Protein AF-A0A853GWC0-F1 (afdb_monomer_lite)

pLDDT: mean 83.17, std 11.08, range [43.78, 93.62]

Radius of gyration: 13.63 Å; chains: 1; bounding box: 32×36×35 Å

Foldse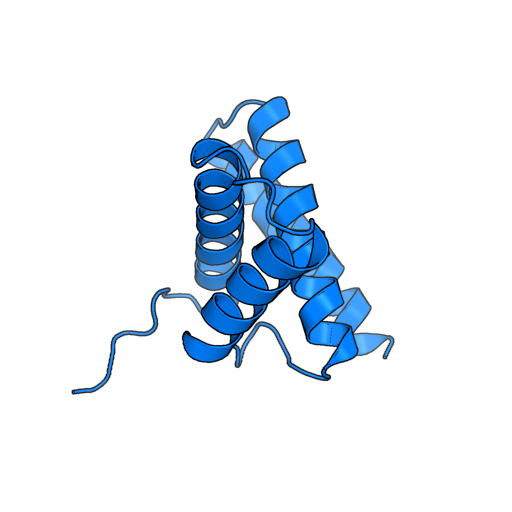ek 3Di:
DVVLVVVLVVLLVVQLVVCVVVVHDPVLSVLLSVLSSVLSVVCVVVVHHLQPDAPVSLVVVLVVVCPVVPPPPDDPVSSVSSSVSSQSSSCVRNVDPPPPPPD

Secondary structure (DSSP, 8-state):
-HHHHHHHHHHHHHHHHHHHHTT--HHHHHHHHHHHHHHHHHHHTTT--GGG--HHHHHHHHHHHHHHTTT----HHHHHHHHHHHHHHHHHHHSSSS-----

Structure (mmCIF, N/CA/C/O backbone):
data_AF-A0A853GWC0-F1
#
_entry.id   AF-A0A853GWC0-F1
#
loop_
_atom_site.group_PDB
_atom_site.id
_atom_site.type_symbol
_atom_site.label_atom_id
_atom_site.label_alt_id
_atom_site.label_comp_id
_atom_site.label_asym_id
_atom_site.label_entity_id
_atom_site.label_seq_id
_atom_site.pdbx_PDB_ins_code
_atom_site.Cartn_x
_atom_site.Cartn_y
_atom_site.Cartn_z
_atom_site.occupancy
_atom_site.B_iso_or_equiv
_atom_site.auth_seq_id
_atom_site.auth_comp_id
_atom_site.auth_asym_id
_atom_site.auth_atom_id
_atom_site.pdbx_PDB_model_num
ATOM 1 N N . MET A 1 1 ? -14.930 13.874 -0.442 1.00 60.16 1 MET A N 1
ATOM 2 C CA . MET A 1 1 ? -13.707 13.140 -0.840 1.00 60.16 1 MET A CA 1
ATOM 3 C C . MET A 1 1 ? -12.572 13.346 0.161 1.00 60.16 1 MET A C 1
ATOM 5 O O . MET A 1 1 ? -11.946 12.353 0.500 1.00 60.16 1 MET A O 1
ATOM 9 N N . GLU A 1 2 ? -12.401 14.544 0.738 1.00 70.31 2 GLU A N 1
ATOM 10 C CA . GLU A 1 2 ? -11.347 14.873 1.728 1.00 70.31 2 GLU A CA 1
ATOM 11 C C . GLU A 1 2 ? -11.085 13.835 2.834 1.00 70.31 2 GLU A C 1
ATOM 13 O O . GLU A 1 2 ? -9.935 13.491 3.090 1.00 70.31 2 GLU A O 1
ATOM 18 N N . ARG A 1 3 ? -12.122 13.270 3.475 1.00 75.38 3 ARG A N 1
ATOM 19 C CA . ARG A 1 3 ? -11.914 12.281 4.556 1.00 75.38 3 ARG A CA 1
ATOM 20 C C . ARG A 1 3 ? -11.199 11.004 4.099 1.00 75.38 3 ARG A C 1
ATOM 22 O O . ARG A 1 3 ? -10.427 10.437 4.870 1.00 75.38 3 ARG A O 1
ATOM 29 N N . LEU A 1 4 ? -11.445 10.546 2.871 1.00 76.75 4 LEU A N 1
ATOM 30 C CA . LEU A 1 4 ? -10.804 9.340 2.334 1.00 76.75 4 LEU A CA 1
ATOM 31 C C . LEU A 1 4 ? -9.350 9.612 1.938 1.00 76.75 4 LEU A C 1
ATOM 33 O O . LEU A 1 4 ? -8.503 8.743 2.114 1.00 76.75 4 LEU A O 1
ATOM 37 N N . GLU A 1 5 ? -9.052 10.819 1.459 1.00 77.38 5 GLU A N 1
ATOM 38 C CA . GLU A 1 5 ? -7.691 11.231 1.102 1.00 77.38 5 GLU A CA 1
ATOM 39 C C . GLU A 1 5 ? -6.810 11.393 2.343 1.00 77.38 5 GLU A C 1
ATOM 41 O O . GLU A 1 5 ? -5.717 10.833 2.394 1.00 77.38 5 GLU A O 1
ATOM 46 N N . LEU A 1 6 ? -7.322 12.046 3.391 1.00 80.69 6 LEU A N 1
ATOM 47 C CA . LEU A 1 6 ? -6.633 12.146 4.683 1.00 80.69 6 LEU A CA 1
ATOM 48 C C . LEU A 1 6 ? -6.371 10.762 5.291 1.00 80.69 6 LEU A C 1
ATOM 50 O O . LEU A 1 6 ? -5.276 10.486 5.777 1.00 80.69 6 LEU A O 1
ATOM 54 N N . THR A 1 7 ? -7.357 9.864 5.214 1.00 86.00 7 THR A N 1
ATOM 55 C CA . THR A 1 7 ? -7.197 8.482 5.687 1.00 86.00 7 THR A CA 1
ATOM 56 C C . THR A 1 7 ? -6.146 7.733 4.865 1.00 86.00 7 THR A C 1
ATOM 58 O O . THR A 1 7 ? -5.336 7.005 5.435 1.00 86.00 7 THR A O 1
ATOM 61 N N . ALA A 1 8 ? -6.104 7.939 3.547 1.00 86.75 8 ALA A N 1
ATOM 62 C CA . ALA A 1 8 ? -5.123 7.307 2.675 1.00 86.75 8 ALA A CA 1
ATOM 63 C C . ALA A 1 8 ? -3.685 7.749 2.994 1.00 86.75 8 ALA A C 1
ATOM 65 O O . ALA A 1 8 ? -2.800 6.899 3.078 1.00 86.75 8 ALA A O 1
ATOM 66 N N . GLU A 1 9 ? -3.438 9.040 3.230 1.00 89.50 9 GLU A N 1
ATOM 67 C CA . GLU A 1 9 ? -2.096 9.521 3.595 1.00 89.50 9 GLU A CA 1
ATOM 68 C C . GLU A 1 9 ? -1.618 8.945 4.933 1.00 89.50 9 GLU A C 1
ATOM 70 O O . GLU A 1 9 ? -0.467 8.514 5.040 1.00 89.50 9 GLU A O 1
ATOM 75 N N . ILE A 1 10 ? -2.509 8.844 5.926 1.00 91.31 10 ILE A N 1
ATOM 76 C CA . ILE A 1 10 ? -2.198 8.216 7.219 1.00 91.31 10 ILE A CA 1
ATOM 77 C C . ILE A 1 10 ? -1.804 6.744 7.023 1.00 91.31 10 ILE A C 1
ATOM 79 O O . ILE A 1 10 ? -0.798 6.290 7.568 1.00 91.31 10 ILE A O 1
ATOM 83 N N . GLN A 1 11 ? -2.547 6.001 6.202 1.00 90.56 11 GLN A N 1
ATOM 84 C CA . GLN A 1 11 ? -2.261 4.590 5.923 1.00 90.56 11 GLN A CA 1
ATOM 85 C C . GLN A 1 11 ? -0.929 4.396 5.184 1.00 90.56 11 GLN A C 1
ATOM 87 O O . GLN A 1 11 ? -0.205 3.431 5.435 1.00 90.56 11 GLN A O 1
ATOM 92 N N . LEU A 1 12 ? -0.570 5.320 4.289 1.00 93.25 12 LEU A N 1
ATOM 93 C CA . LEU A 1 12 ? 0.719 5.297 3.595 1.00 93.25 12 LEU A CA 1
ATOM 94 C C . LEU A 1 12 ? 1.884 5.622 4.533 1.00 93.25 12 LEU A C 1
ATOM 96 O O . LEU A 1 12 ? 2.943 5.001 4.413 1.00 93.25 12 LEU A O 1
ATOM 100 N N . ALA A 1 13 ? 1.695 6.552 5.472 1.00 93.19 13 ALA A N 1
ATOM 101 C CA . ALA A 1 13 ? 2.683 6.849 6.504 1.00 93.19 13 ALA A CA 1
ATOM 102 C C . ALA A 1 13 ? 2.929 5.628 7.406 1.00 93.19 13 ALA A C 1
ATOM 104 O O . ALA A 1 13 ? 4.080 5.234 7.588 1.00 93.19 13 ALA A O 1
ATOM 105 N N . GLN A 1 14 ? 1.861 4.961 7.861 1.00 92.44 14 GLN A N 1
ATOM 106 C CA . GLN A 1 14 ? 1.950 3.720 8.642 1.00 92.44 14 GLN A CA 1
ATOM 107 C C . GLN A 1 14 ? 2.668 2.601 7.879 1.00 92.44 14 GLN A C 1
ATOM 109 O O . GLN A 1 14 ? 3.517 1.908 8.437 1.00 92.44 14 GLN A O 1
ATOM 114 N N . LEU A 1 15 ? 2.375 2.435 6.584 1.00 93.12 15 LEU A N 1
ATOM 115 C CA . LEU A 1 15 ? 3.077 1.462 5.746 1.00 93.12 15 LEU A CA 1
ATOM 116 C C . LEU A 1 15 ? 4.573 1.779 5.648 1.00 93.12 15 LEU A C 1
ATOM 118 O O . LEU A 1 15 ? 5.402 0.877 5.759 1.00 93.12 15 LEU A O 1
ATOM 122 N N . ARG A 1 16 ? 4.928 3.051 5.444 1.00 93.25 16 ARG A N 1
ATOM 123 C CA . ARG A 1 16 ? 6.325 3.485 5.362 1.00 93.25 16 ARG A CA 1
ATOM 124 C C . ARG A 1 16 ? 7.075 3.209 6.663 1.00 93.25 16 ARG A C 1
ATOM 126 O O . ARG A 1 16 ? 8.165 2.647 6.610 1.00 93.25 16 ARG A O 1
ATOM 133 N N . GLU A 1 17 ? 6.493 3.583 7.795 1.00 93.62 17 GLU A N 1
ATOM 134 C CA . GLU A 1 17 ? 7.073 3.356 9.119 1.00 93.62 17 GLU A CA 1
ATOM 135 C C . GLU A 1 17 ? 7.257 1.859 9.391 1.00 93.62 17 GLU A C 1
ATOM 137 O O . GLU A 1 17 ? 8.340 1.428 9.785 1.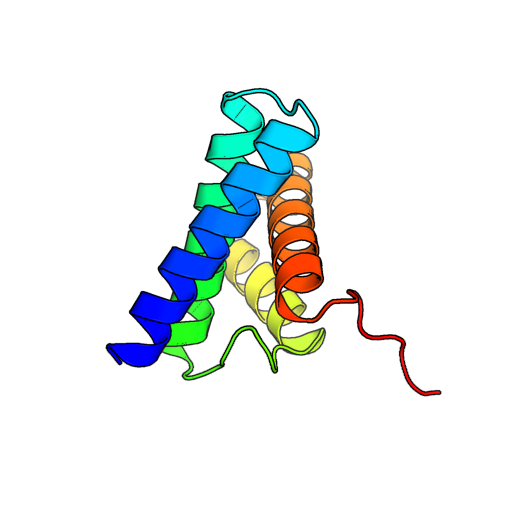00 93.62 17 GLU A O 1
ATOM 142 N N . HIS A 1 18 ? 6.250 1.039 9.073 1.00 92.62 18 HIS A N 1
ATOM 143 C CA . HIS A 1 18 ? 6.338 -0.413 9.211 1.00 92.62 18 HIS A CA 1
ATOM 144 C C . HIS A 1 18 ? 7.483 -1.011 8.378 1.00 92.62 18 HIS A C 1
ATOM 146 O O . HIS A 1 18 ? 8.257 -1.831 8.873 1.00 92.62 18 HIS A O 1
ATOM 152 N N . LEU A 1 19 ? 7.632 -0.583 7.120 1.00 92.00 19 LEU A N 1
ATOM 153 C CA . LEU A 1 19 ? 8.708 -1.051 6.242 1.00 92.00 19 LEU A CA 1
ATOM 154 C C . LEU A 1 19 ? 10.091 -0.632 6.758 1.00 92.00 19 LEU A C 1
ATOM 156 O O . LEU A 1 19 ? 11.034 -1.422 6.712 1.00 92.00 19 LEU A O 1
ATOM 160 N N . GLN A 1 20 ? 10.211 0.581 7.296 1.00 91.81 20 GLN A N 1
ATOM 161 C CA . GLN A 1 20 ? 11.447 1.053 7.917 1.00 91.81 20 GLN A CA 1
ATOM 162 C C . GLN A 1 20 ? 11.785 0.260 9.187 1.00 91.81 20 GLN A C 1
ATOM 164 O O . GLN A 1 20 ? 12.924 -0.181 9.337 1.00 91.81 20 GLN A O 1
ATOM 169 N N . ALA A 1 21 ? 10.801 0.002 10.052 1.00 92.56 21 ALA A N 1
ATOM 170 C CA . ALA A 1 21 ? 10.972 -0.791 11.270 1.00 92.56 21 ALA A CA 1
ATOM 171 C C . ALA A 1 21 ? 11.412 -2.234 10.969 1.00 92.56 21 ALA A C 1
ATOM 173 O O . ALA A 1 21 ? 12.253 -2.796 11.666 1.00 92.56 21 ALA A O 1
ATOM 174 N N . GLN A 1 22 ? 10.899 -2.817 9.884 1.00 91.31 22 GLN A N 1
ATOM 175 C CA . GLN A 1 22 ? 11.292 -4.141 9.392 1.00 91.31 22 GLN A CA 1
ATOM 176 C C . GLN A 1 22 ? 12.599 -4.129 8.569 1.00 91.31 22 GLN A C 1
ATOM 178 O O . GLN A 1 22 ? 12.979 -5.152 8.003 1.00 91.31 22 GLN A O 1
ATOM 183 N N . ARG A 1 23 ? 13.308 -2.991 8.509 1.00 92.38 23 ARG A N 1
ATOM 184 C CA . ARG A 1 23 ? 14.601 -2.808 7.822 1.00 92.38 23 ARG A CA 1
ATOM 185 C C . ARG A 1 23 ? 14.563 -3.101 6.316 1.00 92.38 23 ARG A C 1
ATOM 187 O O . ARG A 1 23 ? 15.570 -3.516 5.738 1.00 92.38 23 ARG A O 1
ATOM 194 N N . TYR A 1 24 ? 13.430 -2.852 5.659 1.00 90.06 24 TYR A N 1
ATOM 195 C CA . TYR A 1 24 ? 13.370 -2.883 4.197 1.00 90.06 24 TYR A CA 1
ATOM 196 C C . TYR A 1 24 ? 14.244 -1.779 3.590 1.00 90.06 24 TYR A C 1
ATOM 198 O O . TYR A 1 24 ? 14.399 -0.693 4.151 1.00 90.06 24 TYR A O 1
ATOM 206 N N . SER A 1 25 ? 14.799 -2.040 2.404 1.00 91.88 25 SER A N 1
ATOM 207 C CA . SER A 1 25 ? 15.604 -1.044 1.693 1.00 91.88 25 SER A CA 1
ATOM 208 C C . SER A 1 25 ? 14.760 0.157 1.258 1.00 91.88 25 SER A C 1
ATOM 210 O O . SER A 1 25 ? 13.560 0.034 1.001 1.00 91.88 25 SER A O 1
ATOM 212 N N . CYS A 1 26 ? 15.392 1.324 1.102 1.00 89.88 26 CYS A N 1
ATOM 213 C CA . CYS A 1 26 ? 14.715 2.540 0.638 1.00 89.88 26 CYS A CA 1
ATOM 214 C C . CYS A 1 26 ? 13.978 2.331 -0.694 1.00 89.88 26 CYS A C 1
ATOM 216 O O . CYS A 1 26 ? 12.878 2.844 -0.878 1.00 89.88 26 CYS A O 1
ATOM 218 N N . VAL A 1 27 ? 14.552 1.530 -1.599 1.00 91.00 27 VAL A N 1
ATOM 219 C CA . VAL A 1 27 ? 13.936 1.192 -2.891 1.00 91.00 27 VAL A CA 1
ATOM 220 C C . VAL A 1 27 ? 12.648 0.392 -2.696 1.00 91.00 27 VAL A C 1
ATOM 222 O O . VAL A 1 27 ? 11.629 0.713 -3.306 1.00 91.00 27 VAL A O 1
ATOM 225 N N . VAL A 1 28 ? 12.664 -0.625 -1.828 1.00 87.94 28 VAL A N 1
ATOM 226 C CA . VAL A 1 28 ? 11.468 -1.433 -1.546 1.00 87.94 28 VAL A CA 1
ATOM 227 C C . VAL A 1 28 ? 10.404 -0.589 -0.854 1.00 87.94 28 VAL A C 1
ATOM 229 O O . VAL A 1 28 ? 9.246 -0.630 -1.264 1.00 87.94 28 VAL A O 1
ATOM 232 N N . THR A 1 29 ? 10.800 0.237 0.113 1.00 90.81 29 THR A N 1
ATOM 233 C CA . THR A 1 29 ? 9.899 1.149 0.823 1.00 90.81 29 THR A CA 1
ATOM 234 C C . THR A 1 29 ? 9.188 2.098 -0.136 1.00 90.81 29 THR A C 1
ATOM 236 O O . THR A 1 29 ? 7.959 2.168 -0.134 1.00 90.81 29 THR A O 1
ATOM 239 N N . THR A 1 30 ? 9.929 2.771 -1.020 1.00 91.94 30 THR A N 1
ATOM 240 C CA . THR A 1 30 ? 9.339 3.666 -2.024 1.00 91.94 30 THR A CA 1
ATOM 241 C C . THR A 1 30 ? 8.417 2.912 -2.976 1.00 91.94 30 THR A C 1
ATOM 243 O O . THR A 1 30 ? 7.288 3.347 -3.198 1.00 91.94 30 THR A O 1
ATOM 246 N N . ASN A 1 31 ? 8.842 1.755 -3.494 1.00 90.88 31 ASN A N 1
ATOM 247 C CA . ASN A 1 31 ? 8.016 0.957 -4.400 1.00 90.88 31 ASN A CA 1
ATOM 248 C C . ASN A 1 31 ? 6.706 0.510 -3.742 1.00 90.88 31 ASN A C 1
ATOM 250 O O . ASN A 1 31 ? 5.646 0.584 -4.362 1.00 90.88 31 ASN A O 1
ATOM 254 N N . TYR A 1 32 ? 6.755 0.077 -2.484 1.00 92.25 32 TYR A N 1
ATOM 255 C CA . TYR A 1 32 ? 5.566 -0.349 -1.754 1.00 92.25 32 TYR A CA 1
ATOM 256 C C . TYR A 1 32 ? 4.607 0.816 -1.523 1.00 92.25 32 TYR A C 1
ATOM 258 O O . TYR A 1 32 ? 3.418 0.674 -1.796 1.00 92.25 32 TYR A O 1
ATOM 266 N N . VAL A 1 33 ? 5.115 1.977 -1.102 1.00 92.38 33 VAL A N 1
ATOM 267 C CA . VAL A 1 33 ? 4.300 3.183 -0.896 1.00 92.38 33 VAL A CA 1
ATOM 268 C C . VAL A 1 33 ? 3.663 3.656 -2.205 1.00 92.38 33 VAL A C 1
ATOM 270 O O . VAL A 1 33 ? 2.473 3.963 -2.226 1.00 92.38 33 VAL A O 1
ATOM 273 N N . VAL A 1 34 ? 4.406 3.668 -3.317 1.00 92.44 34 VAL A N 1
ATOM 274 C CA . VAL A 1 34 ? 3.871 4.043 -4.639 1.00 92.44 34 VAL A CA 1
ATOM 275 C C . VAL A 1 34 ? 2.768 3.078 -5.080 1.00 92.44 34 VAL A C 1
ATOM 277 O O . VAL A 1 34 ? 1.697 3.511 -5.514 1.00 92.44 34 VAL A O 1
ATOM 280 N N . ASN A 1 35 ? 2.990 1.773 -4.923 1.00 91.12 35 ASN A N 1
ATOM 2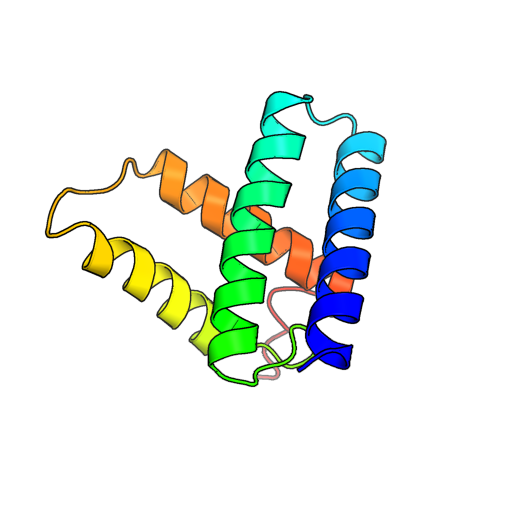81 C CA . ASN A 1 35 ? 2.014 0.753 -5.303 1.00 91.12 35 ASN A CA 1
ATOM 282 C C . ASN A 1 35 ? 0.749 0.817 -4.431 1.00 91.12 35 ASN A C 1
ATOM 284 O O . ASN A 1 35 ? -0.364 0.750 -4.957 1.00 91.12 35 ASN A O 1
ATOM 288 N N . ALA A 1 36 ? 0.916 1.006 -3.120 1.00 92.38 36 ALA A N 1
ATOM 289 C CA . ALA A 1 36 ? -0.169 1.194 -2.162 1.00 92.38 36 ALA A CA 1
ATOM 290 C C . ALA A 1 36 ? -0.978 2.467 -2.455 1.00 92.38 36 ALA A C 1
ATOM 292 O O . ALA A 1 36 ? -2.207 2.424 -2.479 1.00 92.38 36 ALA A O 1
ATOM 293 N N . ARG A 1 37 ? -0.312 3.583 -2.774 1.00 92.44 37 ARG A N 1
ATOM 294 C CA . ARG A 1 37 ? -0.964 4.847 -3.153 1.00 92.44 37 ARG A CA 1
ATOM 295 C C . ARG A 1 37 ? -1.825 4.677 -4.401 1.00 92.44 37 ARG A C 1
ATOM 297 O O . ARG A 1 37 ? -2.973 5.114 -4.426 1.00 92.44 37 ARG A O 1
ATOM 304 N N . ALA A 1 38 ? -1.299 4.002 -5.424 1.00 90.62 38 ALA A N 1
ATOM 305 C CA . ALA A 1 38 ? -2.050 3.722 -6.645 1.00 90.62 38 ALA A CA 1
ATOM 306 C C . ALA A 1 38 ? -3.302 2.867 -6.378 1.00 90.62 38 ALA A C 1
ATOM 308 O O . ALA A 1 38 ? -4.319 3.034 -7.055 1.00 90.62 38 ALA A O 1
ATOM 309 N N . PHE A 1 39 ? -3.235 1.956 -5.404 1.00 91.19 39 PHE A N 1
ATOM 310 C CA . PHE A 1 39 ? -4.376 1.159 -4.969 1.00 91.19 39 PHE A CA 1
ATOM 311 C C . PHE A 1 39 ? -5.415 2.005 -4.223 1.00 91.19 39 PHE A C 1
ATOM 313 O O . PHE A 1 39 ? -6.576 2.014 -4.628 1.00 91.19 39 PHE A O 1
ATOM 320 N N . LEU A 1 40 ? -5.004 2.788 -3.222 1.00 90.25 40 LEU A N 1
ATOM 321 C CA . LEU A 1 40 ? -5.896 3.675 -2.462 1.00 90.25 40 LEU A CA 1
ATOM 322 C C . LEU A 1 40 ? -6.602 4.694 -3.359 1.00 90.25 40 LEU A C 1
ATOM 324 O O . LEU A 1 40 ? -7.810 4.880 -3.252 1.00 90.25 40 LEU A O 1
ATOM 328 N N . HIS A 1 41 ? -5.892 5.279 -4.323 1.00 89.94 41 HIS A N 1
ATOM 329 C CA . HIS A 1 41 ? -6.501 6.178 -5.302 1.00 89.94 41 HIS A CA 1
ATOM 330 C C . HIS A 1 41 ? -7.546 5.459 -6.176 1.00 89.94 41 HIS A C 1
ATOM 332 O O . HIS A 1 41 ? -8.606 6.007 -6.481 1.00 89.94 41 HIS A O 1
ATOM 338 N N . ALA A 1 42 ? -7.293 4.205 -6.567 1.00 88.31 42 ALA A N 1
ATOM 339 C CA . ALA A 1 42 ? -8.266 3.415 -7.320 1.00 88.31 42 ALA A CA 1
ATOM 340 C C . ALA A 1 42 ? -9.508 3.044 -6.492 1.00 88.31 42 ALA A C 1
ATOM 342 O O . ALA A 1 42 ? -10.595 2.943 -7.065 1.00 88.31 42 ALA A O 1
ATOM 343 N N . LEU A 1 43 ? -9.362 2.864 -5.176 1.00 88.44 43 LEU A N 1
ATOM 344 C CA . LEU A 1 43 ? -10.478 2.667 -4.249 1.00 88.44 43 LEU A CA 1
ATOM 345 C C . LEU A 1 43 ? -11.269 3.958 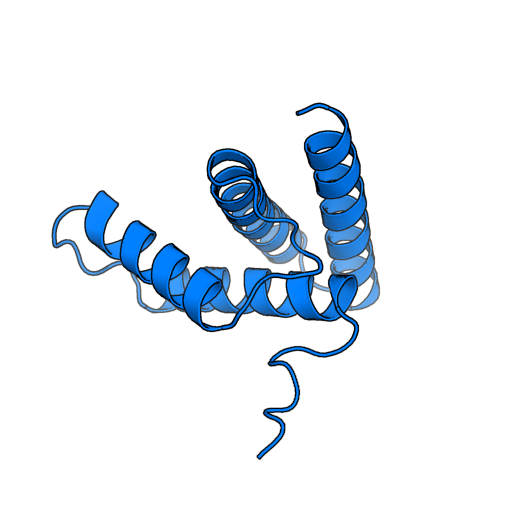-4.026 1.00 88.44 43 LEU A C 1
ATOM 347 O O . LEU A 1 43 ? -12.492 3.940 -4.141 1.00 88.44 43 LEU A O 1
ATOM 351 N N . GLY A 1 44 ? -10.583 5.084 -3.817 1.00 86.19 44 GLY A N 1
ATOM 352 C CA . GLY A 1 44 ? -11.202 6.401 -3.656 1.00 86.19 44 GLY A CA 1
ATOM 353 C C . GLY A 1 44 ? -12.063 6.785 -4.860 1.00 86.19 44 GLY A C 1
ATOM 354 O O . GLY A 1 44 ? -13.198 7.224 -4.694 1.00 86.19 44 GLY A O 1
ATOM 355 N N . ARG A 1 45 ? -11.600 6.484 -6.083 1.00 85.81 45 ARG A N 1
ATOM 356 C CA . ARG A 1 45 ? -12.396 6.652 -7.315 1.00 85.81 45 ARG A CA 1
ATOM 357 C C . ARG A 1 45 ? -13.674 5.809 -7.360 1.00 85.81 45 ARG A C 1
ATOM 359 O O . ARG A 1 45 ? -14.569 6.134 -8.132 1.00 85.81 45 ARG A O 1
ATOM 366 N N . LYS A 1 46 ? -13.744 4.722 -6.592 1.00 84.81 46 LYS A N 1
ATOM 367 C CA . LYS A 1 46 ? -14.918 3.843 -6.472 1.00 84.81 46 LYS A CA 1
ATOM 368 C C . LYS A 1 46 ? -15.732 4.107 -5.201 1.00 84.81 46 LYS A C 1
ATOM 370 O O . LYS A 1 46 ? -16.737 3.437 -5.003 1.00 84.81 46 LYS A O 1
ATOM 375 N N . GLY A 1 47 ? -15.295 5.031 -4.341 1.00 85.12 47 GLY A N 1
ATOM 376 C CA . GLY A 1 47 ? -15.909 5.271 -3.034 1.00 85.12 47 GLY A CA 1
ATOM 377 C C . GLY A 1 47 ? -15.738 4.117 -2.039 1.00 85.12 47 GLY A C 1
ATOM 378 O O . GLY A 1 47 ? -16.538 3.996 -1.119 1.00 85.12 47 GLY A O 1
ATOM 379 N N . ILE A 1 48 ? -14.728 3.260 -2.225 1.00 85.69 48 ILE A N 1
ATOM 380 C CA . ILE A 1 48 ? -14.455 2.120 -1.338 1.00 85.69 48 ILE A CA 1
ATOM 381 C C . ILE A 1 48 ? -13.424 2.546 -0.290 1.00 85.69 48 ILE A C 1
ATOM 383 O O . ILE A 1 48 ? -12.369 3.076 -0.638 1.00 85.69 48 ILE A O 1
ATOM 387 N N . ASP A 1 49 ? -13.709 2.293 0.986 1.00 84.06 49 ASP A N 1
ATOM 388 C CA . ASP A 1 49 ? -12.751 2.502 2.075 1.00 84.06 49 ASP A CA 1
ATOM 389 C C . ASP A 1 49 ? -11.826 1.280 2.208 1.00 84.06 49 ASP A C 1
ATOM 391 O O . ASP A 1 49 ? -12.280 0.135 2.173 1.00 84.06 49 ASP A O 1
ATOM 395 N N . ALA A 1 50 ? -10.524 1.511 2.396 1.00 83.19 50 ALA A N 1
ATOM 396 C CA . ALA A 1 50 ? -9.529 0.459 2.604 1.00 83.19 50 ALA A CA 1
ATOM 397 C C . ALA A 1 50 ? -9.854 -0.474 3.791 1.00 83.19 50 ALA A C 1
ATOM 399 O O . ALA A 1 50 ? -9.440 -1.636 3.793 1.00 83.19 50 ALA A O 1
ATOM 400 N N . ARG A 1 51 ? -10.628 -0.001 4.775 1.00 82.69 51 ARG A N 1
ATOM 401 C CA . ARG A 1 51 ? -11.092 -0.783 5.934 1.00 82.69 51 ARG A CA 1
ATOM 402 C C . ARG A 1 51 ? -12.124 -1.854 5.583 1.00 82.69 51 ARG A C 1
ATOM 404 O O . ARG A 1 51 ? -12.219 -2.834 6.309 1.00 82.69 51 ARG A O 1
ATOM 411 N N . VAL A 1 52 ? -12.870 -1.683 4.490 1.00 84.06 52 VAL A N 1
ATOM 412 C CA . VAL A 1 52 ? -13.940 -2.608 4.058 1.00 84.06 52 VAL A CA 1
ATOM 413 C C . VAL A 1 52 ? -13.625 -3.312 2.737 1.00 84.06 52 VAL A C 1
ATOM 415 O O . VAL A 1 52 ? -14.484 -3.974 2.162 1.00 84.06 52 VAL A O 1
ATOM 418 N N . VAL A 1 53 ? -12.395 -3.163 2.236 1.00 86.12 53 VAL A N 1
ATOM 419 C CA . VAL A 1 53 ? -11.932 -3.818 1.006 1.00 86.12 53 VAL A CA 1
ATOM 420 C C . VAL A 1 53 ? -12.066 -5.330 1.119 1.00 86.12 53 VAL A C 1
ATOM 422 O O . VAL A 1 53 ? -11.560 -5.929 2.068 1.00 86.12 53 VAL A O 1
ATOM 425 N N . LEU A 1 54 ? -12.657 -5.941 0.092 1.00 84.62 54 LEU A N 1
ATOM 426 C CA . LEU A 1 54 ? -12.768 -7.388 -0.048 1.00 84.62 54 LEU A CA 1
ATOM 427 C C . LEU A 1 54 ? -11.679 -7.950 -0.970 1.00 84.62 54 LEU A C 1
ATOM 429 O O . LEU A 1 54 ? -11.083 -7.243 -1.788 1.00 84.62 54 LEU A O 1
ATOM 433 N N . LEU A 1 55 ? -11.444 -9.265 -0.883 1.00 84.75 55 LEU A N 1
ATOM 434 C CA . LEU A 1 55 ? -10.540 -9.994 -1.789 1.00 84.75 55 LEU A CA 1
ATOM 435 C C . LEU A 1 55 ? -10.881 -9.727 -3.265 1.00 84.75 55 LEU A C 1
ATOM 437 O O . LEU A 1 55 ? -9.991 -9.476 -4.079 1.00 84.75 55 LEU A O 1
ATOM 441 N N . THR A 1 56 ? -12.175 -9.671 -3.585 1.00 85.56 56 THR A N 1
ATOM 442 C CA . THR A 1 56 ? -12.691 -9.373 -4.926 1.00 85.56 56 THR A CA 1
ATOM 443 C C . THR A 1 56 ? -12.304 -7.986 -5.431 1.00 85.56 56 THR A C 1
ATOM 445 O O . THR A 1 56 ? -12.085 -7.814 -6.631 1.00 85.56 56 THR A O 1
ATOM 448 N N . ASP A 1 57 ? -12.190 -6.987 -4.552 1.00 87.38 57 ASP A N 1
ATOM 449 C CA . ASP A 1 57 ? -11.785 -5.632 -4.942 1.00 87.38 57 ASP A CA 1
ATOM 450 C C . ASP A 1 57 ? -10.298 -5.567 -5.277 1.00 87.38 57 ASP A C 1
ATOM 452 O O . ASP A 1 57 ? -9.909 -4.908 -6.248 1.00 87.38 57 ASP A O 1
ATOM 456 N N . VAL A 1 58 ? -9.478 -6.305 -4.521 1.00 86.81 58 VAL A N 1
ATOM 457 C CA . VAL A 1 58 ? -8.044 -6.460 -4.786 1.00 86.81 58 VAL A CA 1
ATOM 458 C C . VAL A 1 58 ? -7.821 -7.178 -6.112 1.00 86.81 58 VAL A C 1
ATOM 460 O O . VAL A 1 58 ? -7.082 -6.676 -6.960 1.00 86.81 58 VAL A O 1
ATOM 463 N N . ASP A 1 59 ? -8.493 -8.306 -6.346 1.00 86.75 59 ASP A N 1
ATOM 464 C CA . ASP A 1 59 ? -8.342 -9.052 -7.598 1.00 86.75 59 ASP A CA 1
ATOM 465 C C . ASP A 1 59 ? -8.856 -8.252 -8.802 1.00 86.75 59 ASP A C 1
ATOM 467 O O . ASP A 1 59 ? -8.194 -8.199 -9.842 1.00 86.75 59 ASP A O 1
ATOM 471 N N . ARG A 1 60 ? -9.973 -7.526 -8.655 1.00 87.00 60 ARG A N 1
ATOM 472 C CA . ARG A 1 60 ? -10.483 -6.620 -9.695 1.00 87.00 60 ARG A CA 1
ATOM 473 C C . ARG A 1 60 ? -9.508 -5.479 -9.986 1.00 87.00 60 ARG A C 1
ATOM 475 O O . ARG A 1 60 ? -9.356 -5.091 -11.145 1.00 87.00 60 ARG A O 1
ATOM 482 N N . TYR A 1 61 ? -8.852 -4.927 -8.968 1.00 88.06 61 TYR A N 1
ATOM 483 C CA . TYR A 1 61 ? -7.818 -3.911 -9.153 1.00 88.06 61 TYR A CA 1
ATOM 484 C C . TYR A 1 61 ? -6.610 -4.467 -9.920 1.00 88.06 61 TYR A C 1
ATOM 486 O O . TYR A 1 61 ? -6.203 -3.877 -10.923 1.00 88.06 61 TYR A O 1
ATOM 494 N N . LEU A 1 62 ? -6.089 -5.628 -9.513 1.00 85.25 62 LEU A N 1
ATOM 495 C CA . LEU A 1 62 ? -4.947 -6.272 -10.167 1.00 85.25 62 LEU A CA 1
ATOM 496 C C . LEU A 1 62 ? -5.262 -6.659 -11.622 1.00 85.25 62 LEU A C 1
ATOM 498 O O . LEU A 1 62 ? -4.444 -6.421 -12.510 1.00 85.25 62 LEU A O 1
ATOM 502 N N . ALA A 1 63 ? -6.469 -7.163 -11.895 1.00 83.81 63 ALA A N 1
ATOM 503 C CA . ALA A 1 63 ? -6.945 -7.425 -13.255 1.00 83.81 63 ALA A CA 1
ATOM 504 C C . ALA A 1 63 ? -7.100 -6.137 -14.090 1.00 83.81 63 ALA A C 1
ATOM 506 O O . ALA A 1 63 ? -6.929 -6.140 -15.309 1.00 83.81 63 ALA A O 1
ATOM 507 N N . GLY A 1 64 ? -7.411 -5.009 -13.448 1.00 82.88 64 GLY A N 1
ATOM 508 C CA . GLY A 1 64 ? -7.436 -3.700 -14.098 1.00 82.88 64 GLY A CA 1
ATOM 509 C C . GLY A 1 64 ? -6.044 -3.220 -14.518 1.00 82.88 64 GLY A C 1
ATOM 510 O O . GLY A 1 64 ? -5.899 -2.637 -15.594 1.00 82.88 64 GLY A O 1
ATOM 511 N N . LEU A 1 65 ? -5.015 -3.490 -13.709 1.00 79.06 65 LEU A N 1
ATOM 512 C CA . LEU A 1 65 ? -3.626 -3.140 -14.028 1.00 79.06 65 LEU A CA 1
ATOM 513 C C . LEU A 1 65 ? -3.100 -3.913 -15.242 1.00 79.06 65 LEU A C 1
ATOM 515 O O . LEU A 1 65 ? -2.421 -3.328 -16.086 1.00 79.06 65 LEU A O 1
ATOM 519 N N . THR A 1 66 ? -3.443 -5.198 -15.362 1.00 73.94 66 THR A N 1
ATOM 520 C CA . THR A 1 66 ? -3.052 -6.017 -16.518 1.00 73.94 66 THR A CA 1
ATOM 521 C C . THR A 1 66 ? -3.761 -5.578 -17.799 1.00 73.94 66 THR A C 1
ATOM 523 O O . THR A 1 66 ? -3.121 -5.504 -18.845 1.00 73.94 66 THR A O 1
ATOM 526 N N . ARG A 1 67 ? -5.050 -5.204 -17.732 1.00 70.31 67 ARG A N 1
ATOM 527 C CA . ARG A 1 67 ? -5.800 -4.705 -18.903 1.00 70.31 67 ARG A CA 1
ATOM 528 C C . ARG A 1 67 ? -5.318 -3.345 -19.403 1.00 70.31 67 ARG A C 1
ATOM 530 O O . ARG A 1 67 ? -5.202 -3.161 -20.609 1.00 70.31 67 ARG A O 1
ATOM 537 N N . ARG A 1 68 ? -5.018 -2.397 -18.507 1.00 66.44 68 ARG A N 1
ATOM 538 C CA . ARG A 1 68 ? -4.618 -1.024 -18.884 1.00 66.44 68 ARG A CA 1
ATOM 539 C C . ARG A 1 68 ? -3.311 -0.943 -19.672 1.00 66.44 68 ARG A C 1
ATOM 541 O O . ARG A 1 68 ? -3.083 0.062 -20.331 1.00 66.44 68 ARG A O 1
ATOM 548 N N . ARG A 1 69 ? -2.461 -1.970 -19.604 1.00 64.44 69 ARG A N 1
ATOM 549 C CA . ARG A 1 69 ? -1.188 -2.025 -20.338 1.00 64.44 69 ARG A CA 1
ATOM 550 C C . ARG A 1 69 ? -1.245 -2.810 -21.648 1.00 64.44 69 ARG A C 1
ATOM 552 O O . ARG A 1 69 ? -0.195 -3.030 -22.232 1.00 64.44 69 ARG A O 1
ATOM 559 N N . GLY A 1 70 ? -2.443 -3.193 -22.102 1.00 55.56 70 GLY A N 1
ATOM 560 C CA . GLY A 1 70 ? -2.679 -3.706 -23.453 1.00 55.56 70 GLY A CA 1
ATOM 561 C C . GLY A 1 70 ? -1.814 -4.913 -23.815 1.00 55.56 70 GLY A C 1
ATOM 562 O O . GLY A 1 70 ? -0.800 -4.754 -24.473 1.00 55.56 70 GLY A O 1
ATOM 563 N N . GLN A 1 71 ? -2.217 -6.114 -23.389 1.00 55.91 71 GLN A N 1
ATOM 564 C CA . GLN A 1 71 ? -1.641 -7.424 -23.769 1.00 55.91 71 GLN A CA 1
ATOM 565 C C . GLN A 1 71 ? -0.137 -7.669 -23.508 1.00 55.91 71 GLN A C 1
ATOM 567 O O . GLN A 1 71 ? 0.282 -8.827 -23.483 1.00 55.91 71 GLN A O 1
ATOM 572 N N . CYS A 1 72 ? 0.671 -6.651 -23.213 1.00 57.59 72 CYS A N 1
ATOM 573 C CA . CYS A 1 72 ? 2.036 -6.820 -22.740 1.00 57.59 72 CYS A CA 1
ATOM 574 C C . CYS A 1 72 ? 1.997 -7.494 -21.367 1.00 57.59 72 CYS A C 1
ATOM 576 O O . CYS A 1 72 ? 1.529 -6.906 -20.386 1.00 57.59 72 CYS A O 1
ATOM 578 N N . LYS A 1 73 ? 2.481 -8.742 -21.291 1.00 61.12 73 LYS A N 1
ATOM 579 C CA . LYS A 1 73 ? 2.657 -9.449 -20.018 1.00 61.12 73 LYS A CA 1
ATOM 580 C C . LYS A 1 73 ? 3.554 -8.591 -19.131 1.00 61.12 73 LYS A C 1
ATOM 582 O O . LYS A 1 73 ? 4.759 -8.505 -19.347 1.00 61.12 73 LYS A O 1
ATOM 587 N N . LEU A 1 74 ? 2.950 -7.936 -18.139 1.00 65.12 74 LEU A N 1
ATOM 588 C CA . LEU A 1 74 ? 3.687 -7.278 -17.072 1.00 65.12 74 LEU A CA 1
ATOM 589 C C . LEU A 1 74 ? 4.711 -8.270 -16.510 1.00 65.12 74 LEU A C 1
ATOM 591 O O . LEU A 1 74 ? 4.362 -9.444 -16.333 1.00 65.12 74 LEU A O 1
ATOM 595 N N . PRO A 1 75 ? 5.941 -7.829 -16.189 1.00 71.38 75 PRO A N 1
ATOM 596 C CA . PRO A 1 75 ? 6.887 -8.689 -15.505 1.00 71.38 75 PRO A CA 1
ATOM 597 C C . PRO A 1 75 ? 6.197 -9.286 -14.280 1.00 71.38 75 PRO A C 1
ATOM 599 O O . PRO A 1 75 ? 5.667 -8.552 -13.444 1.00 71.38 75 PRO A O 1
ATOM 602 N N . ALA A 1 76 ? 6.180 -10.615 -14.161 1.00 74.44 76 ALA A N 1
ATOM 603 C CA . ALA A 1 76 ? 5.501 -11.291 -13.053 1.00 74.44 76 ALA A CA 1
ATOM 604 C C . ALA A 1 76 ? 6.013 -10.806 -11.685 1.00 74.44 76 ALA A C 1
ATOM 606 O O . ALA A 1 76 ? 5.312 -10.885 -10.681 1.00 74.44 76 ALA A O 1
ATOM 607 N N . MET A 1 77 ? 7.248 -10.302 -11.641 1.00 76.81 77 MET A N 1
ATOM 608 C CA . MET A 1 77 ? 7.831 -9.653 -10.471 1.00 76.81 77 MET A CA 1
ATOM 609 C C . MET A 1 77 ? 7.109 -8.350 -10.100 1.00 76.81 77 MET A C 1
ATOM 611 O O . MET A 1 77 ? 6.809 -8.148 -8.932 1.00 76.81 77 MET A O 1
ATOM 615 N N . TRP A 1 78 ? 6.736 -7.521 -11.078 1.00 81.50 78 TRP A N 1
ATOM 616 C CA . TRP A 1 78 ? 6.015 -6.267 -10.846 1.00 81.50 78 TRP A CA 1
ATOM 617 C C . TRP A 1 78 ? 4.633 -6.514 -10.233 1.00 81.50 78 TRP A C 1
ATOM 619 O O . TRP A 1 78 ? 4.302 -5.931 -9.205 1.00 81.50 78 TRP A O 1
ATOM 629 N N . LEU A 1 79 ? 3.857 -7.449 -10.797 1.00 82.06 79 LEU A N 1
ATOM 630 C CA . LEU A 1 79 ? 2.548 -7.828 -10.245 1.00 82.06 79 LEU A CA 1
ATOM 631 C C . LEU A 1 79 ? 2.664 -8.419 -8.836 1.00 82.06 79 LEU A C 1
ATOM 633 O O . LEU A 1 79 ? 1.820 -8.140 -7.984 1.00 82.06 79 LEU A O 1
ATOM 637 N N . ARG A 1 80 ? 3.713 -9.210 -8.577 1.00 84.19 80 ARG A N 1
ATOM 638 C CA . ARG A 1 80 ? 4.000 -9.749 -7.242 1.00 84.19 80 ARG A CA 1
ATOM 639 C C . ARG A 1 80 ? 4.314 -8.640 -6.243 1.00 84.19 80 ARG A C 1
ATOM 641 O O . ARG A 1 80 ? 3.724 -8.639 -5.169 1.00 84.19 80 ARG A O 1
ATOM 648 N N . SER A 1 81 ? 5.160 -7.675 -6.602 1.00 84.56 81 SER A N 1
ATOM 649 C CA . SER A 1 81 ? 5.460 -6.516 -5.751 1.00 84.56 81 SER A CA 1
ATOM 650 C C . SER A 1 81 ? 4.222 -5.659 -5.487 1.00 84.56 81 SER A C 1
ATOM 652 O O . SER A 1 81 ? 4.010 -5.222 -4.358 1.00 84.56 81 SER A O 1
ATOM 654 N N . HIS A 1 82 ? 3.365 -5.462 -6.493 1.00 86.38 82 HIS A N 1
ATOM 655 C CA . HIS A 1 82 ? 2.102 -4.735 -6.336 1.00 86.38 82 HIS A CA 1
ATOM 656 C C . HIS A 1 82 ? 1.155 -5.452 -5.375 1.00 86.38 82 HIS A C 1
ATOM 658 O O . HIS A 1 82 ? 0.633 -4.840 -4.446 1.00 86.38 82 HIS A O 1
ATOM 664 N N . ARG A 1 83 ? 0.974 -6.767 -5.561 1.00 89.12 83 ARG A N 1
ATOM 665 C CA . ARG A 1 83 ? 0.145 -7.604 -4.685 1.00 89.12 83 ARG A CA 1
ATOM 666 C C . ARG A 1 83 ? 0.685 -7.607 -3.254 1.00 89.12 83 ARG A C 1
ATOM 668 O O . ARG A 1 83 ? -0.101 -7.413 -2.336 1.00 89.12 83 ARG A O 1
ATOM 675 N N . ALA A 1 84 ? 1.992 -7.774 -3.060 1.00 89.38 84 ALA A N 1
ATOM 676 C CA . ALA A 1 84 ? 2.608 -7.785 -1.734 1.00 89.38 84 ALA A CA 1
ATOM 677 C C . ALA A 1 84 ? 2.429 -6.447 -0.998 1.00 89.38 84 ALA A C 1
ATOM 679 O O . ALA A 1 84 ? 2.051 -6.443 0.172 1.00 89.38 84 ALA A O 1
ATOM 680 N N . ALA A 1 85 ? 2.622 -5.320 -1.690 1.00 90.94 85 ALA A N 1
ATOM 681 C CA . ALA A 1 85 ? 2.404 -3.992 -1.120 1.00 90.94 85 ALA A CA 1
ATOM 682 C C . ALA A 1 85 ? 0.942 -3.781 -0.695 1.00 90.94 85 ALA A C 1
ATOM 684 O O . ALA A 1 85 ? 0.681 -3.332 0.420 1.00 90.94 85 ALA A O 1
ATOM 685 N N . VAL A 1 86 ? -0.015 -4.166 -1.550 1.00 91.44 86 VAL A N 1
ATOM 686 C CA . VAL A 1 86 ? -1.452 -4.073 -1.244 1.00 91.44 86 VAL A CA 1
ATOM 687 C C . VAL A 1 86 ? -1.831 -4.970 -0.068 1.00 91.44 86 VAL A C 1
ATOM 689 O O . VAL A 1 86 ? -2.510 -4.523 0.848 1.00 91.44 86 VAL A O 1
ATOM 692 N N . GLN A 1 87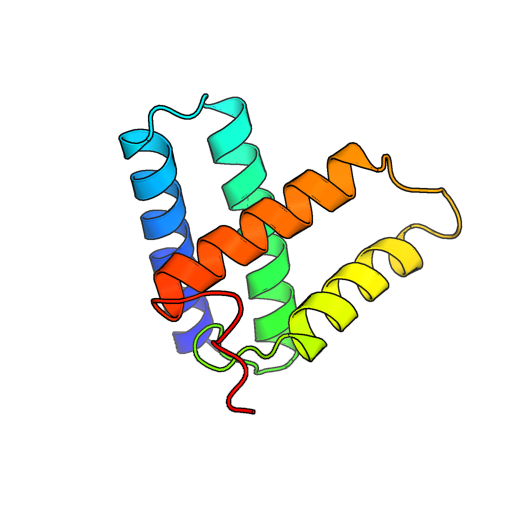 ? -1.367 -6.219 -0.048 1.00 90.38 87 GLN A N 1
ATOM 693 C CA . GLN A 1 87 ? -1.644 -7.145 1.052 1.00 90.38 87 GLN A CA 1
ATOM 694 C C . GLN A 1 87 ? -1.083 -6.637 2.385 1.00 90.38 87 GLN A C 1
ATOM 696 O O . GLN A 1 87 ? -1.744 -6.763 3.411 1.00 90.38 87 GLN A O 1
ATOM 701 N N . MET A 1 88 ? 0.115 -6.051 2.377 1.00 91.56 88 MET A N 1
ATOM 702 C CA . MET A 1 88 ? 0.738 -5.497 3.577 1.00 91.56 88 MET A CA 1
ATOM 703 C C . MET A 1 88 ? -0.011 -4.269 4.094 1.00 91.56 88 MET A C 1
ATOM 705 O O . MET A 1 88 ? -0.307 -4.200 5.282 1.00 91.56 88 MET A O 1
ATOM 709 N N . LEU A 1 89 ? -0.393 -3.351 3.202 1.00 93.06 89 LEU A N 1
ATOM 710 C CA . LEU A 1 89 ? -1.260 -2.224 3.542 1.00 93.06 89 LEU A CA 1
ATOM 711 C C . LEU A 1 89 ? -2.563 -2.712 4.191 1.00 93.06 89 LEU A C 1
ATOM 713 O O . LEU A 1 89 ? -2.947 -2.224 5.248 1.00 93.06 89 LEU A O 1
ATOM 717 N N . LEU A 1 90 ? -3.221 -3.706 3.593 1.00 90.50 90 LEU A N 1
ATOM 718 C CA . LEU A 1 90 ? -4.480 -4.238 4.113 1.00 90.50 90 LEU A CA 1
ATOM 719 C C . LEU A 1 90 ? -4.306 -4.951 5.456 1.00 90.50 90 LEU A C 1
ATOM 721 O O . LEU A 1 90 ? -5.184 -4.827 6.302 1.00 90.50 90 LEU A O 1
ATOM 725 N N . ARG A 1 91 ? -3.168 -5.617 5.709 1.00 90.38 91 ARG A N 1
ATOM 726 C CA . ARG A 1 91 ? -2.846 -6.121 7.057 1.00 90.38 91 ARG A CA 1
ATOM 727 C C . ARG A 1 91 ? -2.765 -4.998 8.083 1.00 90.38 91 ARG A C 1
ATOM 729 O O . ARG A 1 91 ? -3.273 -5.169 9.179 1.00 90.38 91 ARG A O 1
ATOM 736 N N . LEU A 1 92 ? -2.151 -3.867 7.740 1.00 89.19 92 LEU A N 1
ATOM 737 C CA . LEU A 1 92 ? -2.039 -2.732 8.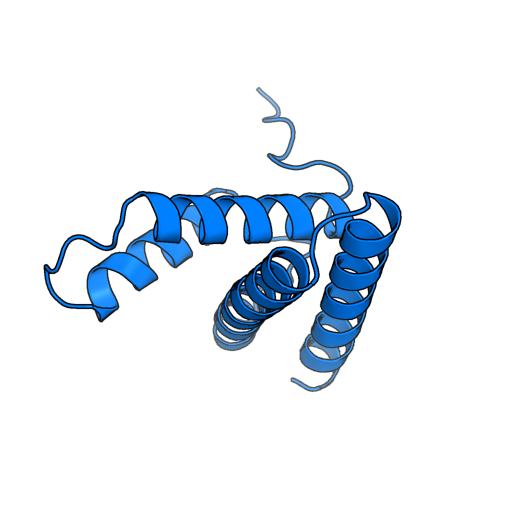661 1.00 89.19 92 LEU A CA 1
ATOM 738 C C . LEU A 1 92 ? -3.397 -2.064 8.914 1.00 89.19 92 LEU A C 1
ATOM 740 O O . LEU A 1 92 ? -3.683 -1.665 10.036 1.00 89.19 92 LEU A O 1
ATOM 744 N N . VAL A 1 93 ? -4.247 -1.974 7.888 1.00 88.38 93 VAL A N 1
ATOM 745 C CA . VAL A 1 93 ? -5.547 -1.290 7.974 1.00 88.38 93 VAL A CA 1
ATOM 746 C C . VAL A 1 93 ? -6.639 -2.158 8.599 1.00 88.38 93 VAL A C 1
ATOM 748 O O . VAL A 1 93 ? -7.435 -1.657 9.388 1.00 88.38 93 VAL A O 1
ATOM 751 N N . GLN A 1 94 ? -6.707 -3.438 8.231 1.00 86.56 94 GLN A N 1
ATOM 752 C CA . GLN A 1 94 ? -7.753 -4.372 8.667 1.00 86.56 94 GLN A CA 1
ATOM 753 C C . GLN A 1 94 ? -7.286 -5.294 9.805 1.00 86.56 94 GLN A C 1
ATOM 755 O O . GLN A 1 94 ? -8.044 -6.140 10.274 1.00 86.56 94 GLN A O 1
ATOM 760 N N . GLY A 1 95 ? -6.027 -5.183 10.234 1.00 84.25 95 GLY A N 1
ATOM 761 C CA . GLY A 1 95 ? -5.395 -6.050 11.233 1.00 84.25 95 GLY A CA 1
ATOM 762 C C . GLY A 1 95 ? -4.990 -7.425 10.688 1.00 84.25 95 GLY A C 1
ATOM 763 O O . GLY A 1 95 ? -3.880 -7.892 10.940 1.00 84.25 95 GLY A O 1
ATOM 764 N N . GLN A 1 96 ? -5.849 -8.073 9.896 1.00 78.19 96 GLN A N 1
ATOM 765 C CA . GLN A 1 96 ? -5.570 -9.373 9.287 1.00 78.19 96 GLN A CA 1
ATOM 766 C C . GLN A 1 96 ? -5.939 -9.388 7.802 1.00 78.19 96 GLN A C 1
ATOM 768 O O . GLN A 1 96 ? -7.062 -9.087 7.415 1.00 78.19 96 GLN A O 1
ATOM 773 N N . TRP A 1 97 ? -4.980 -9.795 6.966 1.00 77.25 97 TRP A N 1
ATOM 774 C CA . TRP A 1 97 ? -5.186 -10.004 5.534 1.00 77.25 97 TRP A CA 1
ATOM 775 C C . TRP A 1 97 ? -4.431 -11.253 5.033 1.00 77.25 97 TRP A C 1
ATOM 777 O O . TRP A 1 97 ? -3.246 -11.415 5.373 1.00 77.25 97 TRP A O 1
ATOM 787 N N . PRO A 1 98 ? -5.041 -12.111 4.188 1.00 74.94 98 PRO A N 1
ATOM 788 C CA . PRO A 1 98 ? -6.443 -12.064 3.748 1.00 74.94 98 PRO A CA 1
ATOM 789 C C . PRO A 1 98 ? -7.413 -12.179 4.936 1.00 74.94 98 PRO A C 1
ATOM 791 O O . PRO A 1 98 ? -7.021 -12.750 5.960 1.00 74.94 98 PRO A O 1
ATOM 794 N N . PRO A 1 99 ? -8.627 -11.600 4.846 1.00 67.81 99 PRO A N 1
ATOM 795 C CA . PRO A 1 99 ? -9.629 -11.768 5.886 1.00 67.81 99 PRO A CA 1
ATOM 796 C C . PRO A 1 99 ? -9.799 -13.267 6.081 1.00 67.81 99 PRO A C 1
ATOM 798 O O . PRO A 1 99 ? -9.878 -14.006 5.095 1.00 67.81 99 PRO A O 1
ATOM 801 N N . LYS A 1 100 ? -9.747 -13.720 7.337 1.00 66.38 100 LYS A N 1
ATOM 802 C CA . LYS A 1 100 ? -9.963 -15.124 7.681 1.00 66.38 100 LYS A CA 1
ATOM 803 C C . LYS A 1 100 ? -11.314 -15.466 7.065 1.00 66.38 100 LYS A C 1
ATOM 805 O O . LYS A 1 100 ? -12.321 -14.925 7.508 1.00 66.38 100 LYS A O 1
ATOM 810 N N . THR A 1 101 ? -11.311 -16.220 5.967 1.00 52.53 101 THR A N 1
ATOM 811 C CA . THR A 1 101 ? -12.533 -16.653 5.296 1.00 52.53 101 THR A CA 1
ATOM 812 C C . THR A 1 101 ? -13.346 -17.331 6.374 1.00 52.53 101 THR A C 1
ATOM 814 O O . THR A 1 101 ? -12.926 -18.373 6.879 1.00 52.53 101 THR A O 1
ATOM 817 N N . MET A 1 102 ? -14.417 -16.676 6.817 1.00 43.78 102 MET A N 1
ATOM 818 C CA . MET A 1 102 ? -15.389 -17.357 7.645 1.00 43.78 102 MET A CA 1
ATOM 819 C C . MET A 1 102 ? -15.941 -18.461 6.732 1.00 43.78 102 MET A C 1
ATOM 821 O O . MET A 1 102 ? -16.347 -18.121 5.615 1.00 43.78 102 MET A O 1
ATOM 825 N N . PRO A 1 103 ? -15.767 -19.743 7.102 1.00 46.84 103 PRO A N 1
ATOM 826 C CA . PRO A 1 103 ? -16.209 -20.865 6.282 1.00 46.84 103 PRO A CA 1
ATOM 827 C C . PRO A 1 103 ? -17.715 -20.819 6.024 1.00 46.84 103 PRO A C 1
ATOM 829 O O . PRO A 1 103 ? -18.442 -20.239 6.865 1.00 46.84 103 PRO A O 1
#

Sequence (103 aa):
MERLELTAEIQLAQLREHLQAQRYSCVVTTNYVVNARAFLHALGRKGIDARVVLLTDVDRYLAGLTRRRGQCKLPAMWLRSHRAAVQMLLRLVQGQWPPKTMP